Protein AF-A0A550H5H6-F1 (afdb_monomer_lite)

Foldseek 3Di:
DDDDDDPVPDDQQDWDADPNFIWGWHDWDWDDPDPPGDIDIDTDTGGPPPD

Structure (mmCIF, N/CA/C/O backbone):
data_AF-A0A550H5H6-F1
#
_entry.id   AF-A0A550H5H6-F1
#
loop_
_atom_site.group_PDB
_atom_site.id
_atom_site.type_symbol
_atom_site.label_atom_id
_atom_site.label_alt_id
_atom_site.label_comp_id
_atom_site.label_asym_id
_atom_site.label_entity_id
_atom_site.label_seq_id
_atom_site.pdbx_PDB_ins_code
_atom_site.Cartn_x
_atom_site.Cartn_y
_atom_site.Cartn_z
_atom_site.occupancy
_atom_site.B_iso_or_equiv
_atom_site.auth_seq_id
_atom_site.auth_comp_id
_atom_site.auth_asym_id
_atom_site.auth_atom_id
_atom_site.pdbx_PDB_model_num
ATOM 1 N N . MET A 1 1 ? -6.889 7.090 13.274 1.00 69.25 1 MET A N 1
ATOM 2 C CA . MET A 1 1 ? -6.110 8.161 12.615 1.00 69.25 1 MET A CA 1
ATOM 3 C C . MET A 1 1 ? -5.168 7.502 11.621 1.00 69.25 1 MET A C 1
ATOM 5 O O . MET A 1 1 ? -4.429 6.612 12.027 1.00 69.25 1 MET A O 1
ATOM 9 N N . SER A 1 2 ? -5.246 7.840 10.334 1.00 83.44 2 SER A N 1
ATOM 10 C CA . SER A 1 2 ? -4.309 7.332 9.326 1.00 83.44 2 SER A CA 1
ATOM 11 C C . SER A 1 2 ? -2.976 8.083 9.430 1.00 83.44 2 SER A C 1
ATOM 13 O O . SER A 1 2 ? -2.943 9.265 9.771 1.00 83.44 2 SER A O 1
ATOM 15 N N . LYS A 1 3 ? -1.864 7.387 9.173 1.00 91.12 3 LYS A N 1
ATOM 16 C CA . LYS A 1 3 ? -0.521 7.975 9.122 1.00 91.12 3 LYS A CA 1
ATOM 17 C C . LYS A 1 3 ? 0.049 7.764 7.717 1.00 91.12 3 LYS A C 1
ATOM 19 O O . LYS A 1 3 ? 0.238 6.607 7.340 1.00 91.12 3 LYS A O 1
ATOM 24 N N . PRO A 1 4 ? 0.336 8.832 6.954 1.00 95.00 4 PRO A N 1
ATOM 25 C CA . PRO A 1 4 ? 1.047 8.707 5.688 1.00 95.00 4 PRO A CA 1
ATOM 26 C C . PRO A 1 4 ? 2.430 8.088 5.906 1.00 95.00 4 PRO A C 1
ATOM 28 O O . PRO A 1 4 ? 3.153 8.466 6.831 1.00 95.00 4 PRO A O 1
ATOM 31 N N . VAL A 1 5 ? 2.787 7.128 5.059 1.00 94.81 5 VAL A N 1
ATOM 32 C CA . VAL A 1 5 ? 4.087 6.449 5.058 1.00 94.81 5 VAL A CA 1
ATOM 33 C C . VAL A 1 5 ? 4.506 6.152 3.624 1.00 94.81 5 VAL A C 1
ATOM 35 O O . VAL A 1 5 ? 3.661 6.021 2.737 1.00 94.81 5 VAL A O 1
ATOM 38 N N . ASP A 1 6 ? 5.807 5.992 3.394 1.00 96.06 6 ASP A N 1
ATOM 39 C CA . ASP A 1 6 ? 6.312 5.612 2.079 1.00 96.06 6 ASP A CA 1
ATOM 40 C C . ASP A 1 6 ? 5.895 4.190 1.703 1.00 96.06 6 ASP A C 1
ATOM 42 O O . ASP A 1 6 ? 6.052 3.246 2.484 1.00 96.06 6 ASP A O 1
ATOM 46 N N . VAL A 1 7 ? 5.484 4.004 0.447 1.00 94.94 7 VAL A N 1
ATOM 47 C CA . VAL A 1 7 ? 5.114 2.696 -0.126 1.00 94.94 7 VAL A CA 1
ATOM 48 C C . VAL A 1 7 ? 6.227 1.653 0.044 1.00 94.94 7 VAL A C 1
ATOM 50 O O . VAL A 1 7 ? 5.961 0.462 0.202 1.00 94.94 7 VAL A O 1
ATOM 53 N N . GLY A 1 8 ? 7.491 2.088 0.055 1.00 94.81 8 GLY A N 1
ATOM 54 C CA . GLY A 1 8 ? 8.647 1.214 0.264 1.00 94.81 8 GLY A CA 1
ATOM 55 C C . GLY A 1 8 ? 8.691 0.538 1.639 1.00 94.81 8 GLY A C 1
ATOM 56 O O . GLY A 1 8 ? 9.262 -0.551 1.746 1.00 94.81 8 GLY A O 1
ATOM 57 N N . SER A 1 9 ? 8.073 1.155 2.651 1.00 95.38 9 SER A N 1
ATOM 58 C CA . SER A 1 9 ? 8.043 0.675 4.038 1.00 95.38 9 SER A CA 1
ATOM 59 C C . SER A 1 9 ? 6.944 -0.358 4.310 1.00 95.38 9 SER A C 1
ATOM 61 O O . SER A 1 9 ? 7.018 -1.081 5.304 1.00 95.38 9 SER A O 1
ATOM 63 N N .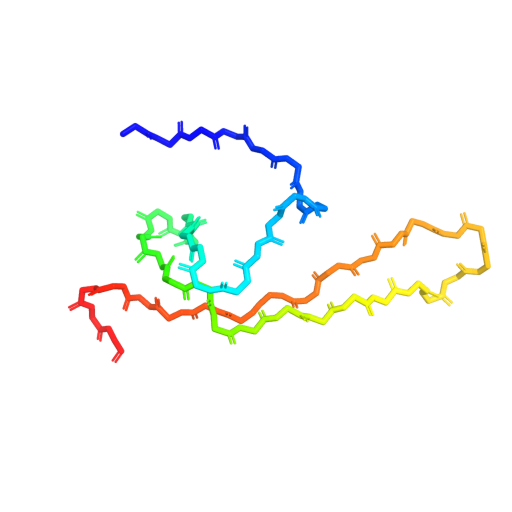 LEU A 1 10 ? 5.960 -0.472 3.413 1.00 96.38 10 LEU A N 1
ATOM 64 C CA . LEU A 1 10 ? 4.823 -1.376 3.568 1.00 96.38 10 LEU A CA 1
ATOM 65 C C . LEU A 1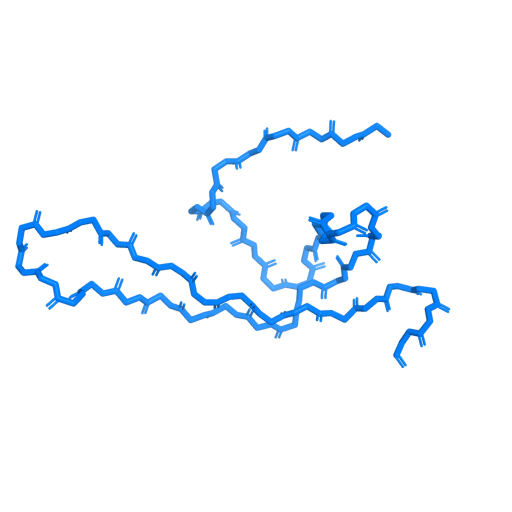 10 ? 5.250 -2.850 3.533 1.00 96.38 10 LEU A C 1
ATOM 67 O O . LEU A 1 10 ? 6.172 -3.247 2.811 1.00 96.38 10 LEU A O 1
ATOM 71 N N . ARG A 1 11 ? 4.542 -3.679 4.305 1.00 96.56 11 ARG A N 1
ATOM 72 C CA . ARG A 1 11 ? 4.774 -5.124 4.435 1.00 96.56 11 ARG A CA 1
ATOM 73 C C . ARG A 1 11 ? 3.451 -5.885 4.373 1.00 96.56 11 ARG A C 1
ATOM 75 O O . ARG A 1 11 ? 2.418 -5.372 4.798 1.00 96.56 11 ARG A O 1
ATOM 82 N N . VAL A 1 12 ? 3.501 -7.120 3.870 1.00 97.88 12 VAL A N 1
ATOM 83 C CA . VAL A 1 12 ? 2.371 -8.062 3.942 1.00 97.88 12 VAL A CA 1
ATOM 84 C C . VAL A 1 12 ? 2.003 -8.294 5.409 1.00 97.88 12 VAL A C 1
ATOM 86 O O . VAL A 1 12 ? 2.884 -8.386 6.261 1.00 97.88 12 VAL A O 1
ATOM 89 N N . GLY A 1 13 ? 0.705 -8.339 5.703 1.00 96.94 13 GLY A N 1
ATOM 90 C CA . GLY A 1 13 ? 0.163 -8.376 7.062 1.00 96.94 13 GLY A CA 1
ATOM 91 C C . GLY A 1 13 ? -0.016 -7.001 7.709 1.00 96.94 13 GLY A C 1
ATOM 92 O O . GLY A 1 13 ? -0.731 -6.906 8.702 1.00 96.94 13 GLY A O 1
ATOM 93 N N . GLY A 1 14 ? 0.580 -5.947 7.141 1.00 96.50 14 GLY A N 1
ATOM 94 C CA . GLY A 1 14 ? 0.292 -4.566 7.515 1.00 96.50 14 GLY A CA 1
ATOM 95 C C . GLY A 1 14 ? -1.093 -4.112 7.050 1.00 96.50 14 GLY A C 1
ATOM 96 O O . GLY A 1 14 ? -1.799 -4.835 6.343 1.00 96.50 14 GLY A O 1
ATOM 97 N N . TYR A 1 15 ? -1.457 -2.888 7.422 1.00 96.12 15 TYR A N 1
ATOM 98 C CA . TYR A 1 15 ? -2.741 -2.282 7.080 1.00 96.12 15 TYR A CA 1
ATOM 99 C C . TYR A 1 15 ? -2.536 -0.999 6.291 1.00 96.12 15 TYR A C 1
ATOM 101 O O . TYR A 1 15 ? -1.561 -0.275 6.503 1.00 96.12 15 TYR A O 1
ATOM 109 N N . MET A 1 16 ? -3.471 -0.714 5.395 1.00 95.56 16 MET A N 1
ATOM 110 C CA . MET A 1 16 ? -3.540 0.559 4.694 1.00 95.56 16 MET A CA 1
ATOM 111 C C . MET A 1 16 ? -4.989 0.942 4.426 1.00 95.56 16 MET A C 1
ATOM 113 O O . MET A 1 16 ? -5.881 0.103 4.526 1.00 95.56 16 MET A O 1
ATOM 117 N N . VAL A 1 17 ? -5.205 2.211 4.096 1.00 95.69 17 VAL A N 1
ATOM 118 C CA . VAL A 1 17 ? -6.520 2.706 3.689 1.00 95.69 17 VAL A CA 1
ATOM 119 C C . VAL A 1 17 ? -6.594 2.694 2.164 1.00 95.69 17 VAL A C 1
ATOM 121 O O . VAL A 1 17 ? -5.682 3.209 1.514 1.00 95.69 17 VAL A O 1
ATOM 124 N N . VAL A 1 18 ? -7.647 2.097 1.613 1.00 94.50 18 VAL A N 1
ATOM 125 C CA . VAL A 1 18 ? -7.982 2.094 0.181 1.00 94.50 18 VAL A CA 1
ATOM 126 C C . VAL A 1 18 ? -9.418 2.590 0.072 1.00 94.50 18 VAL A C 1
ATOM 128 O O . VAL A 1 18 ? -10.281 2.032 0.737 1.00 94.50 18 VAL A O 1
ATOM 131 N N . ASP A 1 19 ? -9.655 3.660 -0.690 1.00 92.94 19 ASP A N 1
ATOM 132 C CA . ASP A 1 19 ? -10.986 4.265 -0.873 1.00 92.94 19 ASP A CA 1
ATOM 133 C C . ASP A 1 19 ? -11.745 4.493 0.454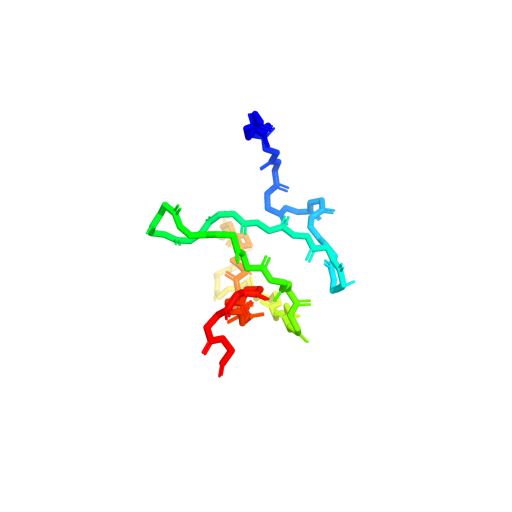 1.00 92.94 19 ASP A C 1
ATOM 135 O O . ASP A 1 19 ? -12.886 4.080 0.631 1.00 92.94 19 ASP A O 1
ATOM 139 N N . ASP A 1 20 ? -11.063 5.111 1.428 1.00 92.75 20 ASP A N 1
ATOM 140 C CA . ASP A 1 20 ? -11.543 5.365 2.800 1.00 92.75 20 ASP A CA 1
ATOM 141 C C . ASP A 1 20 ? -11.875 4.119 3.647 1.00 92.75 20 ASP A C 1
ATOM 143 O O . ASP A 1 20 ? -12.295 4.236 4.801 1.00 92.75 20 ASP A O 1
ATOM 147 N N . GLN A 1 21 ? -11.586 2.917 3.147 1.00 94.19 21 GLN A N 1
ATOM 148 C CA . GLN A 1 21 ? -11.756 1.662 3.872 1.00 94.19 21 GLN A CA 1
ATOM 149 C C . GLN A 1 21 ? -10.432 1.120 4.417 1.00 94.19 21 GLN A C 1
ATOM 151 O O . GLN A 1 21 ? -9.380 1.193 3.783 1.00 94.19 21 GLN A O 1
ATOM 156 N N . ALA A 1 22 ? -10.476 0.536 5.616 1.00 95.88 22 ALA A N 1
ATOM 157 C CA . ALA A 1 22 ? -9.323 -0.140 6.198 1.00 95.88 22 ALA A CA 1
ATOM 158 C C . ALA A 1 22 ? -9.152 -1.536 5.584 1.00 95.88 22 ALA A C 1
ATOM 160 O O . ALA A 1 22 ? -10.038 -2.385 5.702 1.00 95.88 22 ALA A O 1
ATOM 161 N N . CYS A 1 23 ? -7.982 -1.795 5.002 1.00 97.44 23 CYS A N 1
ATOM 162 C CA . CYS A 1 23 ? -7.658 -3.061 4.353 1.00 97.44 23 CYS A CA 1
ATOM 163 C C . CYS A 1 23 ? -6.375 -3.678 4.925 1.00 97.44 23 CYS A C 1
ATOM 165 O O . CYS A 1 23 ? -5.410 -2.979 5.254 1.00 97.44 23 CYS A O 1
ATOM 167 N N . ARG A 1 24 ? -6.330 -5.011 4.995 1.00 97.06 24 ARG A N 1
ATOM 168 C CA . ARG A 1 24 ? -5.119 -5.780 5.300 1.00 97.06 24 ARG A CA 1
ATOM 169 C C . ARG A 1 24 ? -4.366 -6.088 4.014 1.00 97.06 24 ARG A C 1
ATOM 171 O O . ARG A 1 24 ? -4.939 -6.605 3.058 1.00 97.06 24 ARG A O 1
ATOM 178 N N . ILE A 1 25 ? -3.064 -5.829 4.003 1.00 97.88 25 ILE A N 1
ATOM 179 C CA . ILE A 1 25 ? -2.203 -6.123 2.858 1.00 97.88 25 ILE A CA 1
ATOM 180 C C . ILE A 1 25 ? -1.937 -7.628 2.802 1.00 97.88 25 ILE A C 1
ATOM 182 O O . ILE A 1 25 ? -1.333 -8.189 3.719 1.00 97.88 25 ILE A O 1
ATOM 186 N N . VAL A 1 26 ? -2.333 -8.270 1.705 1.00 98.06 26 VAL A N 1
ATOM 187 C CA . VAL A 1 26 ? -2.135 -9.713 1.478 1.00 98.06 26 VAL A CA 1
ATOM 188 C C . VAL A 1 26 ? -1.054 -10.010 0.442 1.00 98.06 26 VAL A C 1
ATOM 190 O O . VAL A 1 26 ? -0.502 -11.104 0.427 1.00 98.06 26 VAL A O 1
ATOM 193 N N . GLY A 1 27 ? -0.686 -9.030 -0.387 1.00 98.12 27 GLY A N 1
ATOM 194 C CA . GLY A 1 27 ? 0.370 -9.194 -1.379 1.00 98.12 27 GLY A CA 1
ATOM 195 C C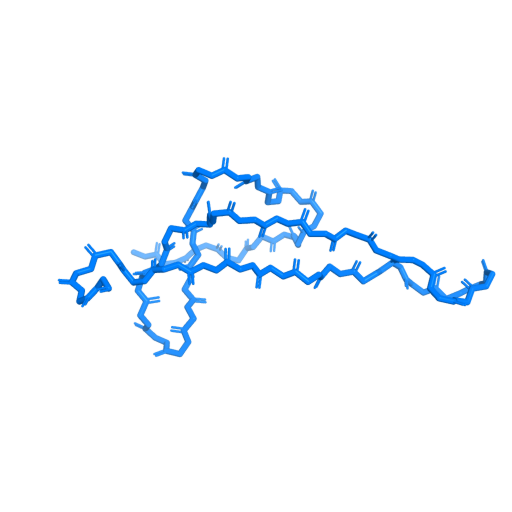 . GLY A 1 27 ? 1.014 -7.875 -1.776 1.00 98.12 27 GLY A C 1
ATOM 196 O O . GLY A 1 27 ? 0.347 -6.850 -1.892 1.00 98.12 27 GLY A O 1
ATOM 197 N N . ILE A 1 28 ? 2.326 -7.904 -2.005 1.00 98.06 28 ILE A N 1
ATOM 198 C CA . ILE A 1 28 ? 3.079 -6.774 -2.553 1.00 98.06 28 ILE A CA 1
ATOM 199 C C . ILE A 1 28 ? 4.023 -7.309 -3.626 1.00 98.06 28 ILE A C 1
ATOM 201 O O . ILE A 1 28 ? 4.897 -8.124 -3.339 1.00 98.06 28 ILE A O 1
ATOM 205 N N . THR A 1 29 ? 3.898 -6.798 -4.846 1.00 97.69 29 THR A N 1
ATOM 206 C CA . THR A 1 29 ? 4.838 -7.059 -5.941 1.00 97.69 29 THR A CA 1
ATOM 207 C C . THR A 1 29 ? 5.524 -5.758 -6.322 1.00 97.69 29 THR A C 1
ATOM 209 O O . THR A 1 29 ? 4.861 -4.761 -6.598 1.00 97.69 29 THR A O 1
ATOM 212 N N . LYS A 1 30 ? 6.857 -5.750 -6.349 1.00 95.69 30 LYS A N 1
ATOM 213 C CA . LYS A 1 30 ? 7.652 -4.583 -6.754 1.00 95.69 30 LYS A CA 1
ATOM 214 C C . LYS A 1 30 ? 8.184 -4.789 -8.168 1.00 95.69 30 LYS A C 1
ATOM 216 O O . LYS A 1 30 ? 8.565 -5.897 -8.528 1.00 95.69 30 LYS A O 1
ATOM 221 N N . SER A 1 31 ? 8.223 -3.726 -8.961 1.00 96.12 31 SER A N 1
ATOM 222 C CA . SER A 1 31 ? 8.784 -3.743 -10.314 1.00 96.12 31 SER A CA 1
ATOM 223 C C . SER A 1 31 ? 9.553 -2.457 -10.610 1.00 96.12 31 SER A C 1
ATOM 225 O O . SER A 1 31 ? 9.339 -1.423 -9.976 1.00 96.12 31 SER A O 1
ATOM 227 N N . LYS A 1 32 ? 10.469 -2.516 -11.579 1.00 96.12 32 LYS A N 1
ATOM 228 C CA . LYS A 1 32 ? 11.192 -1.351 -12.101 1.00 96.12 32 LYS A CA 1
ATOM 229 C C . LYS A 1 32 ? 11.207 -1.434 -13.635 1.00 96.12 32 LYS A C 1
ATOM 231 O O . LYS A 1 32 ? 12.158 -1.968 -14.195 1.00 96.12 32 LYS A O 1
ATOM 236 N N . PRO A 1 33 ? 10.137 -0.972 -14.312 1.00 93.25 33 PRO A N 1
ATOM 237 C CA . PRO A 1 33 ? 9.958 -1.193 -15.750 1.00 93.25 33 PRO A CA 1
ATOM 238 C C . PRO A 1 33 ? 10.974 -0.438 -16.622 1.00 93.25 33 PRO A C 1
ATOM 240 O O . PRO A 1 33 ? 11.294 -0.891 -17.713 1.00 93.25 33 PRO A O 1
ATOM 243 N N . GLY A 1 34 ? 11.505 0.695 -16.149 1.00 96.06 34 GLY A N 1
ATOM 244 C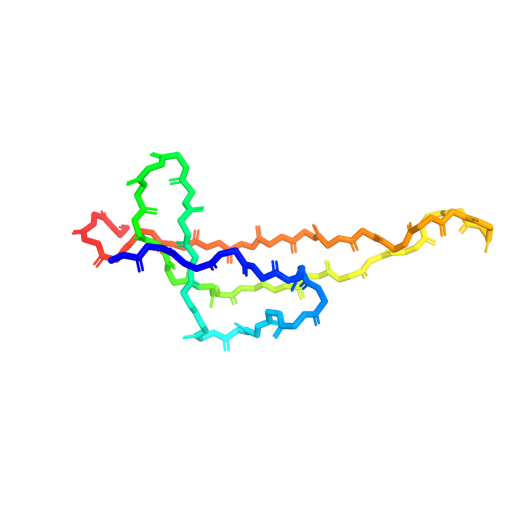 CA . GLY A 1 34 ? 12.546 1.455 -16.846 1.00 96.06 34 GLY A CA 1
ATOM 245 C C . GLY A 1 34 ? 13.879 1.433 -16.101 1.00 96.06 34 GLY A C 1
ATOM 246 O O . GLY A 1 34 ? 13.905 1.552 -14.876 1.00 96.06 34 GLY A O 1
ATOM 247 N N . LYS A 1 35 ? 15.002 1.383 -16.831 1.00 95.12 35 LYS A N 1
ATOM 248 C CA . LYS A 1 35 ? 16.367 1.412 -16.259 1.00 95.12 35 LYS A CA 1
ATOM 249 C C . LYS A 1 35 ? 16.586 2.600 -15.309 1.00 95.12 35 LYS A C 1
ATOM 251 O O . LYS A 1 35 ? 17.105 2.427 -14.203 1.00 95.12 35 LYS A O 1
ATOM 256 N N . HIS A 1 36 ? 16.123 3.781 -15.721 1.00 96.94 36 HIS A N 1
ATOM 257 C CA . HIS A 1 36 ? 16.210 5.038 -14.964 1.00 96.94 36 HIS A CA 1
ATOM 258 C C . HIS A 1 36 ? 14.876 5.456 -14.320 1.00 96.94 36 HIS A C 1
ATOM 260 O O . HIS A 1 36 ? 14.795 6.510 -13.701 1.00 96.94 36 HIS A O 1
ATOM 266 N N . GLY A 1 37 ? 13.827 4.640 -14.458 1.00 94.69 37 GLY A N 1
ATOM 267 C CA . GLY A 1 37 ? 12.514 4.930 -13.887 1.00 94.69 37 GLY A CA 1
ATOM 268 C C . GLY A 1 37 ? 12.437 4.614 -12.393 1.00 94.69 37 GLY A C 1
ATOM 269 O O . GLY A 1 37 ? 13.223 3.826 -11.860 1.00 94.69 37 GLY A O 1
ATOM 270 N N . ALA A 1 38 ? 11.446 5.199 -11.722 1.00 95.75 38 ALA A N 1
ATOM 271 C CA . ALA A 1 38 ? 11.139 4.874 -10.334 1.00 95.75 38 ALA A CA 1
ATOM 272 C C . ALA A 1 38 ? 10.605 3.439 -10.195 1.00 95.75 38 ALA A C 1
ATOM 274 O O . ALA A 1 38 ? 9.904 2.928 -11.076 1.00 95.75 38 ALA A O 1
ATOM 275 N N . ALA A 1 39 ? 10.896 2.813 -9.055 1.00 96.00 39 ALA A N 1
ATOM 276 C CA . ALA A 1 39 ? 10.262 1.557 -8.684 1.00 96.00 39 ALA A CA 1
ATOM 277 C C . ALA A 1 39 ? 8.753 1.764 -8.479 1.00 96.00 39 ALA A C 1
ATOM 279 O O . ALA A 1 39 ? 8.305 2.804 -7.993 1.00 96.00 39 ALA A O 1
ATOM 280 N N . LYS A 1 40 ? 7.969 0.758 -8.852 1.00 95.88 40 LYS A N 1
ATOM 281 C CA . LYS A 1 40 ? 6.519 0.702 -8.677 1.00 95.88 40 LYS A CA 1
ATOM 282 C C . LYS A 1 40 ? 6.183 -0.464 -7.754 1.00 95.88 40 LYS A C 1
ATOM 284 O O . LYS A 1 40 ? 6.902 -1.464 -7.727 1.00 95.88 40 LYS A O 1
ATOM 289 N N . ALA A 1 41 ? 5.089 -0.347 -7.013 1.00 97.38 41 ALA A N 1
ATOM 290 C CA . ALA A 1 41 ? 4.548 -1.435 -6.213 1.00 97.38 41 ALA A CA 1
ATOM 291 C C . ALA A 1 41 ? 3.096 -1.679 -6.615 1.00 97.38 41 ALA A C 1
ATOM 293 O O . ALA A 1 41 ? 2.302 -0.744 -6.676 1.00 97.38 41 ALA A O 1
ATOM 294 N N . ARG A 1 42 ? 2.761 -2.939 -6.880 1.00 97.50 42 ARG A N 1
ATOM 295 C CA . ARG A 1 42 ? 1.389 -3.420 -6.987 1.00 97.50 42 ARG A CA 1
ATOM 296 C C . ARG A 1 42 ? 1.036 -4.059 -5.655 1.00 97.50 42 ARG A C 1
ATOM 298 O O . ARG A 1 42 ? 1.689 -5.020 -5.249 1.00 97.50 42 ARG A O 1
ATOM 305 N N . ILE A 1 43 ? 0.039 -3.508 -4.982 1.00 98.00 43 ILE A N 1
ATOM 306 C CA . ILE A 1 43 ? -0.399 -3.967 -3.667 1.00 98.00 43 ILE A CA 1
ATOM 307 C C . ILE A 1 43 ? -1.768 -4.614 -3.834 1.00 98.00 43 ILE A C 1
ATOM 309 O O . ILE A 1 43 ? -2.624 -4.083 -4.534 1.00 98.00 43 ILE A O 1
ATOM 313 N N . VAL A 1 44 ? -1.941 -5.779 -3.223 1.00 97.88 44 VAL A N 1
ATOM 314 C CA . VAL A 1 44 ? -3.227 -6.464 -3.102 1.00 97.88 44 VAL A CA 1
ATOM 315 C C . VAL A 1 44 ? -3.611 -6.415 -1.630 1.00 97.88 44 VAL A C 1
ATOM 317 O O . VAL A 1 44 ? -2.826 -6.827 -0.769 1.00 97.88 44 VAL A O 1
ATOM 320 N N . ALA A 1 45 ? -4.797 -5.890 -1.346 1.00 97.25 45 ALA A N 1
ATOM 321 C CA . ALA A 1 45 ? -5.331 -5.746 -0.002 1.00 97.25 45 ALA A CA 1
ATOM 322 C C . ALA A 1 45 ? -6.797 -6.199 0.033 1.00 97.25 45 ALA A C 1
ATOM 324 O O . ALA A 1 45 ? -7.468 -6.173 -0.995 1.00 97.25 45 ALA A O 1
ATOM 325 N N . ILE A 1 46 ? -7.253 -6.639 1.205 1.00 97.19 46 ILE A N 1
ATOM 326 C CA . ILE A 1 46 ? -8.620 -7.119 1.456 1.00 97.19 46 ILE A CA 1
ATOM 327 C C . ILE A 1 46 ? -9.225 -6.271 2.576 1.00 97.19 46 ILE A C 1
ATOM 329 O O . ILE A 1 46 ? -8.522 -5.977 3.550 1.00 97.19 46 ILE A O 1
ATOM 333 N N . GLY A 1 47 ? -10.489 -5.864 2.437 1.00 96.88 47 GLY A N 1
ATOM 334 C CA . GLY A 1 47 ? -11.221 -5.111 3.455 1.00 96.88 47 GLY A CA 1
ATOM 335 C C . GLY A 1 47 ? -11.257 -5.856 4.789 1.00 96.88 47 GLY A C 1
ATOM 336 O O . GLY A 1 47 ? -11.427 -7.071 4.838 1.00 96.88 47 GLY A O 1
ATOM 337 N N . VAL A 1 48 ? -11.031 -5.146 5.896 1.00 95.50 48 VAL A N 1
ATOM 338 C CA . VAL A 1 48 ? -10.984 -5.782 7.227 1.00 95.50 48 VAL A CA 1
ATOM 339 C C . VAL A 1 48 ? -12.385 -6.125 7.750 1.00 95.50 48 VAL A C 1
ATOM 341 O O . VAL A 1 48 ? -12.510 -7.011 8.592 1.00 95.50 48 VAL A O 1
ATOM 344 N N . PHE A 1 49 ? -13.427 -5.442 7.267 1.00 92.06 49 PHE A N 1
ATOM 345 C CA . PHE A 1 49 ? -14.793 -5.566 7.790 1.00 92.06 49 PHE A CA 1
ATOM 346 C C . PHE A 1 49 ? -15.757 -6.299 6.853 1.00 92.06 49 PHE A C 1
ATOM 348 O O . PHE A 1 49 ? -16.669 -6.965 7.331 1.00 92.06 49 PHE A O 1
ATOM 355 N N . ASP A 1 50 ? -15.561 -6.167 5.545 1.00 83.69 50 ASP A N 1
ATOM 356 C CA . ASP A 1 50 ? -16.458 -6.644 4.489 1.00 83.69 50 ASP A CA 1
ATOM 357 C C . ASP A 1 50 ? -15.849 -7.735 3.596 1.00 83.69 50 ASP A C 1
ATOM 359 O O . ASP A 1 50 ? -16.614 -8.376 2.882 1.00 83.69 50 ASP A O 1
ATOM 363 N N . GLY A 1 51 ? -14.534 -7.982 3.715 1.00 57.69 51 GLY A N 1
ATOM 364 C CA . GLY A 1 51 ? -13.834 -9.215 3.323 1.00 57.69 51 GLY A CA 1
ATOM 365 C C . GLY A 1 51 ? -14.105 -9.746 1.924 1.00 57.69 51 GLY A C 1
ATOM 366 O O . GLY A 1 51 ? -14.984 -10.627 1.815 1.00 57.69 51 GLY A O 1
#

Sequence (51 aa):
MSKPVDVGSLRVGGYMVVDDQACRIVGITKSKPGKHGAAKARIVAIGVFDG

Secondary structure (DSSP, 8-state):
------GGG--TT-EEEETTEEE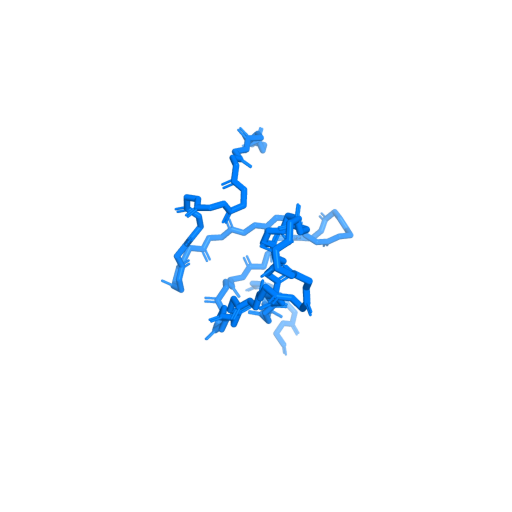EEEEEEEE--STTSPPEEEEEEEETTT-

Radius of gyration: 12.37 Å; chains: 1; bounding box: 33×18×30 Å

pLDDT: mean 94.19, std 6.93, range [57.69, 98.12]